Protein AF-A0AAW0K6Z8-F1 (afdb_monomer_lite)

Secondary structure (DSSP, 8-state):
----PPP------TTEEEEE-SS-EEEEEGGGSTTPPTTEEEE----HHHHHH-TT---TT-EEEETTT--EE-S--SPPS-SSS------

Sequence (91 aa):
NKNEYEWVNVDSLGDQALFVGGNSSVSLSASSFNGCKANCIYFTDDNFAF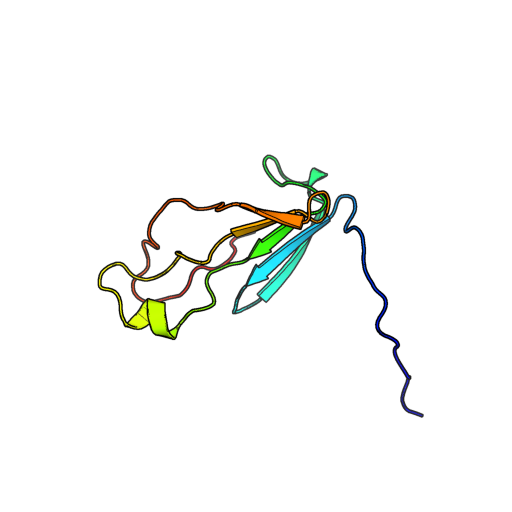FLSTLNGGGYDMGVFSMEDGNIKQHYRGESLSYFAPPVWYI

InterPro domains:
  IPR005174 KIB1-4, beta-propeller [PF03478] (4-66)
  IPR050942 Arabidopsis F-box involved in BR signaling [PTHR44259] (7-80)

Radius of gyration: 15.43 Å; chains: 1; bounding box: 32×36×48 Å

Foldseek 3Di:
DDPDDDDDDDLFQAQWEWEDEPPDIDIDRQVVDPPRDGRKYWYWDPPVVVQQVDPQGDRPPTWIQHSVPRDTDRPDPDGPNDSPDTDDDDD

Organism: Quercus suber (NCBI:txid58331)

pLDDT: mean 84.86, std 11.72, range [48.5, 98.12]

Structure (mmCIF, N/CA/C/O backbone):
data_AF-A0AAW0K6Z8-F1
#
_entry.id   AF-A0AAW0K6Z8-F1
#
loop_
_atom_site.group_PDB
_atom_site.id
_atom_site.type_symbol
_atom_site.label_atom_id
_atom_site.label_alt_id
_atom_site.label_comp_id
_atom_site.label_asym_id
_atom_site.la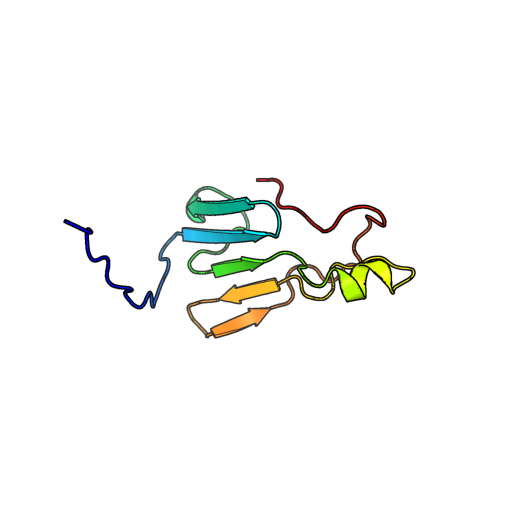bel_entity_id
_atom_site.label_seq_id
_atom_site.pdbx_PDB_ins_code
_atom_site.Cartn_x
_atom_site.Cartn_y
_atom_site.Cartn_z
_atom_site.occupancy
_atom_site.B_iso_or_equiv
_atom_site.auth_seq_id
_atom_site.auth_comp_id
_atom_site.auth_asym_id
_atom_site.auth_atom_id
_atom_site.pdbx_PDB_model_num
ATOM 1 N N . ASN A 1 1 ? 11.575 -22.347 27.718 1.00 48.50 1 ASN A N 1
ATOM 2 C CA . ASN A 1 1 ? 10.216 -21.801 27.528 1.00 48.50 1 ASN A CA 1
ATOM 3 C C . ASN A 1 1 ? 10.201 -20.956 26.271 1.00 48.50 1 ASN A C 1
ATOM 5 O O . ASN A 1 1 ? 10.733 -19.856 26.293 1.00 48.50 1 ASN A O 1
ATOM 9 N N . LYS A 1 2 ? 9.707 -21.507 25.156 1.00 64.56 2 LYS A N 1
ATOM 10 C CA . LYS A 1 2 ? 9.376 -20.708 23.970 1.00 64.56 2 LYS A CA 1
ATOM 11 C C . LYS A 1 2 ? 8.062 -20.006 24.292 1.00 64.56 2 LYS A C 1
ATOM 13 O O . LYS A 1 2 ? 7.118 -20.685 24.674 1.00 64.56 2 LYS A O 1
ATOM 18 N N . ASN A 1 3 ? 8.020 -18.684 24.188 1.00 68.69 3 ASN A N 1
ATOM 19 C CA . ASN A 1 3 ? 6.742 -17.986 24.129 1.00 68.69 3 ASN A CA 1
ATOM 20 C C . ASN A 1 3 ? 6.055 -18.458 22.842 1.00 68.69 3 ASN A C 1
ATOM 22 O O . ASN A 1 3 ? 6.586 -18.238 21.752 1.00 68.69 3 ASN A O 1
ATOM 26 N N . GLU A 1 4 ? 4.954 -19.189 22.977 1.00 79.38 4 GLU A N 1
ATOM 27 C CA . GLU A 1 4 ? 4.105 -19.565 21.852 1.00 79.38 4 GLU A CA 1
ATOM 28 C C . GLU A 1 4 ? 3.261 -18.341 21.507 1.00 79.38 4 GLU A C 1
ATOM 30 O O . GLU A 1 4 ? 2.423 -17.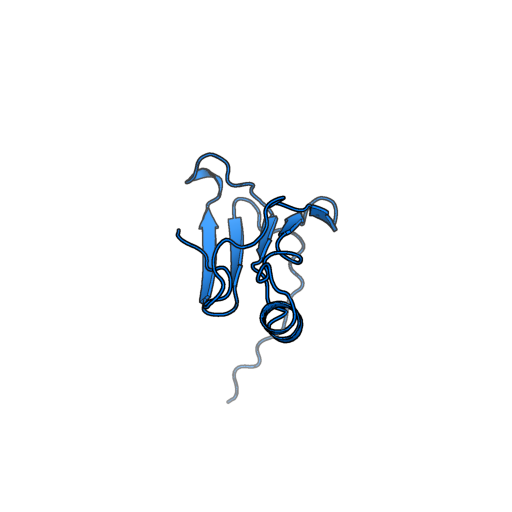902 22.291 1.00 79.38 4 GLU A O 1
ATOM 35 N N . TYR A 1 5 ? 3.572 -17.725 20.371 1.00 86.38 5 TYR A N 1
ATOM 36 C CA . TYR A 1 5 ? 2.754 -16.668 19.797 1.00 86.38 5 TYR A CA 1
ATOM 37 C C . TYR A 1 5 ? 1.794 -17.309 18.803 1.00 86.38 5 TYR A C 1
ATOM 39 O O . TYR A 1 5 ? 2.214 -18.105 17.961 1.00 86.38 5 TYR A O 1
ATOM 47 N N . GLU A 1 6 ? 0.521 -16.948 18.898 1.00 91.94 6 GLU A N 1
ATOM 48 C CA . GLU A 1 6 ? -0.504 -17.366 17.949 1.00 91.94 6 GLU A CA 1
ATOM 49 C C . GLU A 1 6 ? -0.744 -16.257 16.926 1.00 91.94 6 GLU A C 1
ATOM 51 O O . GLU A 1 6 ? -0.812 -15.073 17.264 1.00 91.94 6 GLU A O 1
ATOM 56 N N . TRP A 1 7 ? -0.869 -16.647 15.660 1.00 91.81 7 TRP A N 1
ATOM 57 C CA . TRP A 1 7 ? -1.302 -15.736 14.610 1.00 91.81 7 TRP A CA 1
ATOM 58 C C . TRP A 1 7 ? -2.804 -15.510 14.731 1.00 91.81 7 TRP A C 1
ATOM 60 O O . TRP A 1 7 ? -3.580 -16.464 14.760 1.00 91.81 7 TRP A O 1
ATOM 70 N N . VAL A 1 8 ? -3.206 -14.243 14.763 1.00 93.62 8 VAL A N 1
ATOM 71 C CA . VAL A 1 8 ? -4.612 -13.838 14.756 1.00 93.62 8 VAL A CA 1
ATOM 72 C C . VAL A 1 8 ? -4.957 -13.214 13.413 1.00 93.62 8 VAL A C 1
ATOM 74 O O . VAL A 1 8 ? -4.138 -12.511 12.818 1.00 93.62 8 VAL A O 1
ATOM 77 N N . ASN A 1 9 ? -6.170 -13.479 12.932 1.00 93.88 9 ASN A N 1
ATOM 78 C CA . ASN A 1 9 ? -6.675 -12.805 11.746 1.00 93.88 9 ASN A CA 1
ATOM 79 C C . ASN A 1 9 ? -6.961 -11.329 12.070 1.00 93.88 9 ASN A C 1
ATOM 81 O O . ASN A 1 9 ? -7.462 -11.012 13.150 1.00 93.88 9 ASN A O 1
ATOM 85 N N . VAL A 1 10 ? -6.635 -10.440 11.134 1.00 94.31 10 VAL A N 1
ATOM 86 C CA . VAL A 1 10 ? -6.850 -8.997 11.253 1.00 94.31 10 VAL A CA 1
ATOM 87 C C . VAL A 1 10 ? -7.798 -8.570 10.145 1.00 94.31 10 VAL A C 1
ATOM 89 O O . VAL A 1 10 ? -7.395 -8.438 8.994 1.00 94.31 10 VAL A O 1
ATOM 92 N N . ASP A 1 11 ? -9.057 -8.330 10.505 1.00 95.00 11 ASP A N 1
ATOM 93 C CA . ASP A 1 11 ? -10.101 -7.966 9.539 1.00 95.00 11 ASP A CA 1
ATOM 94 C C . ASP A 1 11 ? -10.129 -6.454 9.227 1.00 95.00 11 ASP A C 1
ATOM 96 O O . ASP A 1 11 ? -10.720 -6.027 8.240 1.00 95.00 11 ASP A O 1
ATOM 100 N N . SER A 1 12 ? -9.492 -5.618 10.059 1.00 97.44 12 SER A N 1
ATOM 101 C CA . SER A 1 12 ? -9.400 -4.169 9.849 1.00 97.44 12 SER A CA 1
ATOM 102 C C . SER A 1 12 ? -8.173 -3.563 10.533 1.00 97.44 12 SER A C 1
ATOM 104 O O . SER A 1 12 ? -7.788 -3.969 11.628 1.00 97.44 12 SER A O 1
ATOM 106 N N . LEU A 1 13 ? -7.592 -2.545 9.896 1.00 97.38 13 LEU A N 1
ATOM 107 C CA . LEU A 1 13 ? -6.513 -1.715 10.437 1.00 97.38 13 LEU A CA 1
ATOM 108 C C . LEU A 1 13 ? -7.045 -0.437 11.123 1.00 97.38 13 LEU A C 1
ATOM 110 O O . LEU A 1 13 ? -6.271 0.341 11.682 1.00 97.38 13 LEU A O 1
ATOM 114 N N . GLY A 1 14 ? -8.361 -0.194 11.100 1.00 97.88 14 GLY A N 1
ATOM 115 C CA . GLY A 1 14 ? -8.968 1.028 11.634 1.00 97.88 14 GLY A CA 1
ATOM 116 C C . GLY A 1 14 ? -8.409 2.285 10.958 1.00 97.88 14 GLY A C 1
ATOM 117 O O . 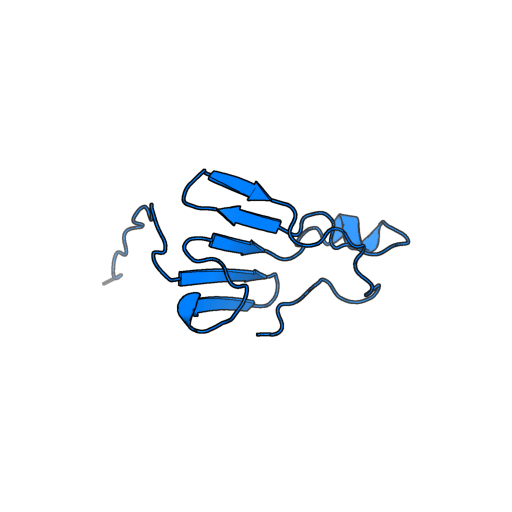GLY A 1 14 ? -8.330 2.340 9.735 1.00 97.88 14 GLY A O 1
ATOM 118 N N . ASP A 1 15 ? -7.986 3.279 11.747 1.00 98.12 15 ASP A N 1
ATOM 119 C CA . ASP A 1 15 ? -7.339 4.507 11.244 1.00 98.12 15 ASP A CA 1
ATOM 120 C C . ASP A 1 15 ? -5.920 4.270 10.693 1.00 98.12 15 ASP A C 1
ATOM 122 O O . ASP A 1 15 ? -5.283 5.196 10.206 1.00 98.12 15 ASP A O 1
ATOM 126 N N . GLN A 1 16 ? -5.372 3.056 10.771 1.00 98.00 16 GLN A N 1
ATOM 127 C CA . GLN A 1 16 ? -4.016 2.810 10.290 1.00 98.00 16 GLN A CA 1
ATOM 128 C C . GLN A 1 16 ? -3.965 2.641 8.767 1.00 98.00 16 GLN A C 1
ATOM 130 O O . GLN A 1 16 ? -4.841 2.029 8.152 1.00 98.00 16 GLN A O 1
ATOM 135 N N . ALA A 1 17 ? -2.882 3.144 8.184 1.00 96.94 17 ALA A N 1
ATOM 136 C CA . ALA A 1 17 ? -2.410 2.814 6.851 1.00 96.94 17 ALA A CA 1
ATOM 137 C C . ALA A 1 17 ? -1.061 2.102 6.974 1.00 96.94 17 ALA A C 1
ATOM 139 O O . ALA A 1 17 ? -0.121 2.631 7.577 1.00 96.94 17 ALA A O 1
ATOM 140 N N . LEU A 1 18 ? -0.976 0.898 6.414 1.00 96.94 18 LEU A N 1
ATOM 141 C CA . LEU A 1 18 ? 0.241 0.097 6.420 1.00 96.94 18 LEU A CA 1
ATOM 142 C C . LEU A 1 18 ? 0.978 0.288 5.097 1.00 96.94 18 LEU A C 1
ATOM 144 O O . LEU A 1 18 ? 0.432 0.003 4.039 1.00 96.94 18 LEU A O 1
ATOM 148 N N . PHE A 1 19 ? 2.226 0.730 5.154 1.00 94.75 19 PHE A N 1
ATOM 149 C CA . PHE A 1 19 ? 3.106 0.860 4.001 1.00 94.75 19 PHE A CA 1
ATOM 150 C C . PHE A 1 19 ? 4.094 -0.299 4.017 1.00 94.75 19 PHE A C 1
ATOM 152 O O . PHE A 1 19 ? 4.867 -0.442 4.963 1.00 94.75 19 PHE A O 1
ATOM 159 N N . VAL A 1 20 ? 4.056 -1.129 2.980 1.00 94.06 20 VAL A N 1
ATOM 160 C CA . VAL A 1 20 ? 4.913 -2.300 2.793 1.00 94.06 20 VAL A CA 1
ATOM 161 C C . VAL A 1 20 ? 5.827 -2.032 1.611 1.00 94.06 20 VAL A C 1
ATOM 163 O O . VAL A 1 20 ? 5.371 -1.666 0.531 1.00 94.06 20 VAL A O 1
ATOM 166 N N . GLY A 1 21 ? 7.130 -2.167 1.798 1.00 90.00 21 GLY A N 1
ATOM 167 C CA . GLY A 1 21 ? 8.080 -2.098 0.698 1.00 90.00 21 GLY A CA 1
ATOM 168 C C . GLY A 1 21 ? 9.243 -3.049 0.906 1.00 90.00 21 GLY A C 1
ATOM 169 O O . GLY A 1 21 ? 9.414 -3.605 1.990 1.00 90.00 21 GLY A O 1
ATOM 170 N N . GLY A 1 22 ? 10.059 -3.222 -0.135 1.00 83.50 22 GLY A N 1
ATOM 171 C CA . GLY A 1 22 ? 11.152 -4.202 -0.123 1.00 83.50 22 GLY A CA 1
ATOM 172 C C . GLY A 1 22 ? 12.216 -3.954 0.955 1.00 83.50 22 GLY A C 1
ATOM 173 O O . GLY A 1 22 ? 12.805 -4.903 1.464 1.00 83.50 22 GLY A O 1
ATOM 174 N N . ASN A 1 23 ? 12.441 -2.690 1.339 1.00 82.88 23 ASN A N 1
ATOM 175 C CA . ASN A 1 23 ? 13.449 -2.322 2.343 1.00 82.88 23 ASN A CA 1
ATOM 176 C C . ASN A 1 23 ? 12.878 -2.183 3.757 1.00 82.88 23 ASN A C 1
ATOM 178 O O . ASN A 1 23 ? 13.538 -2.530 4.736 1.00 82.88 23 ASN A O 1
ATOM 182 N N . SER A 1 24 ? 11.686 -1.609 3.882 1.00 87.44 24 SER A N 1
ATOM 183 C CA . SER A 1 24 ? 11.080 -1.298 5.171 1.00 87.44 24 SER A CA 1
ATOM 184 C C . SER A 1 24 ? 9.564 -1.303 5.072 1.00 87.44 24 SER A C 1
ATOM 186 O O . SER A 1 24 ? 8.979 -1.132 4.002 1.00 87.44 24 SER A O 1
ATOM 188 N N . SER A 1 25 ? 8.930 -1.515 6.221 1.00 93.12 25 SER A N 1
ATOM 189 C CA . SER A 1 25 ? 7.487 -1.384 6.386 1.00 93.12 25 SER A CA 1
ATOM 190 C C . SER A 1 25 ? 7.186 -0.492 7.583 1.00 93.12 25 SER A C 1
ATOM 192 O O . SER A 1 25 ? 7.922 -0.514 8.572 1.00 93.12 25 SER A O 1
ATOM 194 N N . VAL A 1 26 ? 6.114 0.291 7.503 1.00 95.00 26 VAL A N 1
ATOM 195 C CA . VAL A 1 26 ? 5.685 1.186 8.583 1.00 95.00 26 VAL A CA 1
ATOM 196 C C . VAL A 1 26 ? 4.166 1.302 8.623 1.00 95.00 26 VAL A C 1
ATOM 198 O O . VAL A 1 26 ? 3.506 1.306 7.588 1.00 95.00 26 VAL A O 1
ATOM 201 N N . SER A 1 27 ? 3.614 1.400 9.830 1.00 96.25 27 SER A N 1
ATOM 202 C CA . SER A 1 27 ? 2.197 1.679 10.064 1.00 96.25 27 SER A CA 1
ATOM 203 C C . SER A 1 27 ? 2.050 3.098 10.587 1.00 96.25 27 SER A C 1
ATOM 205 O O . SER A 1 27 ? 2.750 3.487 11.524 1.00 96.25 27 SER A O 1
ATOM 207 N N . LEU A 1 28 ? 1.147 3.862 9.984 1.00 95.62 28 LEU A N 1
ATOM 208 C CA . LEU A 1 28 ? 0.882 5.250 10.345 1.00 95.62 28 LEU A CA 1
ATOM 209 C C . LEU A 1 28 ? -0.605 5.458 10.590 1.00 95.62 28 LEU A C 1
ATOM 211 O O . LEU A 1 28 ? -1.442 4.835 9.943 1.00 95.62 28 LEU A O 1
ATOM 215 N N . SER A 1 29 ? -0.934 6.412 11.454 1.00 97.38 29 SER A N 1
ATOM 216 C CA . SER A 1 29 ? -2.291 6.953 11.524 1.00 97.38 29 SER A CA 1
ATOM 217 C C . SER A 1 29 ? -2.593 7.725 10.237 1.00 97.38 29 SER A C 1
ATOM 219 O O . SER A 1 29 ? -1.942 8.726 9.937 1.00 97.38 29 SER A O 1
ATOM 221 N N . ALA A 1 30 ? -3.576 7.260 9.467 1.00 96.44 30 ALA A N 1
ATOM 222 C CA . ALA A 1 30 ? -3.996 7.888 8.223 1.00 96.44 30 ALA A C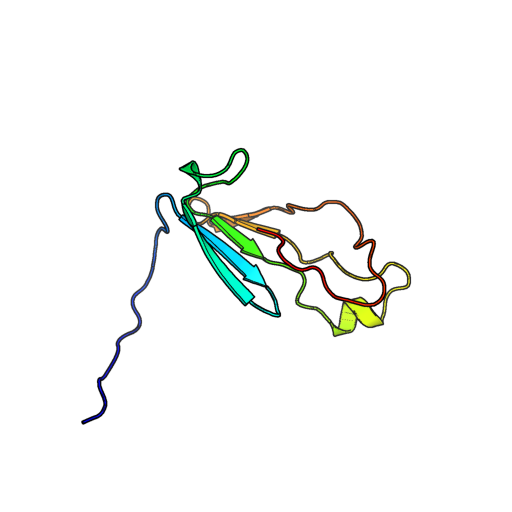A 1
ATOM 223 C C . ALA A 1 30 ? -4.559 9.290 8.471 1.00 96.44 30 ALA A C 1
ATOM 225 O O . ALA A 1 30 ? -4.267 10.206 7.706 1.00 96.44 30 ALA A O 1
ATOM 226 N N . SER A 1 31 ? -5.274 9.492 9.583 1.00 96.75 31 SER A N 1
ATOM 227 C CA . SER A 1 31 ? -5.766 10.814 9.988 1.00 96.75 31 SER A CA 1
ATOM 228 C C . SER A 1 31 ? -4.663 11.849 10.253 1.00 96.75 31 SER A C 1
ATOM 230 O O . SER A 1 31 ? -4.942 13.047 10.248 1.00 96.75 31 SER A O 1
ATOM 232 N N . SER A 1 32 ? -3.407 11.420 10.420 1.00 95.56 32 SER A N 1
ATOM 233 C CA . SER A 1 32 ? -2.259 12.321 10.583 1.00 95.56 32 SER A CA 1
ATOM 234 C C . SER A 1 32 ? -1.738 12.902 9.258 1.00 95.56 32 SER A C 1
ATOM 236 O O . SER A 1 32 ? -0.954 13.851 9.288 1.00 95.56 32 SER A O 1
ATOM 238 N N . PHE A 1 33 ? -2.158 12.373 8.098 1.00 89.06 33 PHE A N 1
ATOM 239 C CA . PHE A 1 33 ? -1.626 12.758 6.784 1.00 89.06 33 PHE A CA 1
ATOM 240 C C . PHE A 1 33 ? -2.732 13.000 5.748 1.00 89.06 33 PHE A C 1
ATOM 242 O O . PHE A 1 33 ? -3.554 12.131 5.458 1.00 89.06 33 PHE A O 1
ATOM 249 N N . ASN A 1 34 ? -2.706 14.163 5.093 1.00 87.56 34 ASN A N 1
ATOM 250 C CA . ASN A 1 34 ? -3.640 14.456 4.005 1.00 87.56 34 ASN A CA 1
ATOM 251 C C . ASN A 1 34 ? -3.424 13.510 2.813 1.00 87.56 34 ASN A C 1
ATOM 253 O O . ASN A 1 34 ? -2.314 13.378 2.305 1.00 87.56 34 ASN A O 1
ATOM 257 N N . GLY A 1 35 ? -4.509 12.902 2.325 1.00 86.06 35 GLY A N 1
ATOM 258 C CA . GLY A 1 35 ? -4.486 11.997 1.169 1.00 86.06 35 GLY A CA 1
ATOM 259 C C . GLY A 1 35 ? -4.173 10.534 1.504 1.00 86.06 35 GLY A C 1
ATOM 260 O O . GLY A 1 35 ? -4.276 9.681 0.620 1.00 86.06 35 GLY A O 1
ATOM 261 N N . CYS A 1 36 ? -3.858 10.228 2.765 1.00 90.75 36 CYS A N 1
ATOM 262 C CA . CYS A 1 36 ? -3.720 8.861 3.246 1.00 90.75 36 CYS A CA 1
ATOM 263 C C . CYS A 1 36 ? -5.100 8.262 3.547 1.00 90.75 36 CYS A C 1
ATOM 265 O O . CYS A 1 36 ? -5.948 8.904 4.169 1.00 90.75 36 CYS A O 1
ATOM 267 N N . LYS A 1 37 ? -5.350 7.037 3.083 1.00 94.56 37 LYS A N 1
ATOM 268 C CA . LYS A 1 37 ? -6.593 6.314 3.354 1.00 94.56 37 LYS A CA 1
ATOM 269 C C . LYS A 1 37 ? -6.371 5.357 4.512 1.00 94.56 37 LYS A C 1
ATOM 271 O O . LYS A 1 37 ? -5.462 4.533 4.474 1.00 94.56 37 LYS A O 1
ATOM 276 N N . ALA A 1 38 ? -7.240 5.463 5.507 1.00 97.25 38 ALA A N 1
ATOM 277 C CA . ALA A 1 38 ? -7.345 4.504 6.591 1.00 97.25 38 ALA A CA 1
ATOM 278 C C . ALA A 1 38 ? -7.713 3.110 6.059 1.00 97.25 38 ALA A C 1
ATOM 280 O O . ALA A 1 38 ? -8.250 2.972 4.955 1.00 97.25 38 ALA A O 1
ATOM 281 N N . ASN A 1 39 ? -7.456 2.083 6.865 1.00 97.88 39 ASN A N 1
ATOM 282 C CA . ASN A 1 39 ? -7.834 0.702 6.582 1.00 97.88 39 ASN A CA 1
ATOM 283 C C . ASN A 1 39 ? -7.265 0.159 5.254 1.00 97.88 39 ASN A C 1
ATOM 285 O O . ASN A 1 39 ? -7.902 -0.645 4.571 1.00 97.88 39 ASN A O 1
ATOM 289 N N . CYS A 1 40 ? -6.079 0.631 4.865 1.00 97.00 40 CYS A N 1
ATOM 290 C CA . CYS A 1 40 ? -5.448 0.312 3.587 1.00 97.00 40 CYS A CA 1
ATOM 291 C C . CYS A 1 40 ? -4.002 -0.165 3.767 1.00 97.00 40 CYS A C 1
ATOM 293 O O . CYS A 1 40 ? -3.287 0.285 4.665 1.00 97.00 40 CYS A O 1
ATOM 295 N N . ILE A 1 41 ? -3.567 -1.037 2.859 1.00 96.56 41 ILE A N 1
ATOM 296 C CA . ILE A 1 41 ? -2.184 -1.483 2.710 1.00 96.56 41 ILE A CA 1
ATOM 297 C C . ILE A 1 41 ? -1.643 -0.923 1.397 1.00 96.56 41 ILE A C 1
ATOM 299 O O . ILE A 1 41 ? -2.147 -1.234 0.320 1.00 96.56 41 ILE A O 1
ATOM 303 N N . TYR A 1 42 ? -0.617 -0.094 1.490 1.00 94.31 42 TYR A N 1
ATOM 304 C CA . TYR A 1 42 ? 0.124 0.485 0.382 1.00 94.31 42 TYR A CA 1
ATOM 305 C C . TYR A 1 42 ? 1.353 -0.382 0.131 1.00 94.31 42 TYR A C 1
ATOM 307 O O . TYR A 1 42 ? 2.104 -0.639 1.068 1.00 94.31 42 TYR A O 1
ATOM 315 N N . PHE A 1 43 ? 1.589 -0.817 -1.105 1.00 92.00 43 PHE A N 1
ATOM 316 C CA . PHE A 1 43 ? 2.750 -1.647 -1.439 1.00 92.00 43 PHE A CA 1
ATOM 317 C C . PHE A 1 43 ? 3.544 -1.117 -2.637 1.00 92.00 43 PHE A C 1
ATOM 319 O O . PHE A 1 43 ? 2.974 -0.583 -3.594 1.00 92.00 43 PHE A O 1
ATOM 326 N N . THR A 1 44 ? 4.874 -1.205 -2.536 1.00 89.31 44 THR A N 1
ATOM 327 C CA . THR A 1 44 ? 5.800 -0.895 -3.636 1.00 89.31 44 THR A CA 1
ATOM 328 C C . THR A 1 44 ? 5.985 -2.094 -4.557 1.00 89.31 44 THR A C 1
ATOM 330 O O . THR A 1 44 ? 5.596 -3.203 -4.205 1.00 89.31 44 THR A O 1
ATOM 333 N N . ASP A 1 45 ? 6.644 -1.861 -5.693 1.00 85.06 45 ASP A N 1
ATOM 334 C CA . ASP A 1 45 ? 7.051 -2.925 -6.608 1.00 85.06 45 ASP A CA 1
ATOM 335 C C . ASP A 1 45 ? 8.048 -3.865 -5.933 1.00 85.06 45 ASP A C 1
ATOM 337 O O . ASP A 1 45 ? 9.032 -3.403 -5.338 1.00 85.06 45 ASP A O 1
ATOM 341 N N . ASP A 1 46 ? 7.759 -5.164 -5.988 1.00 80.94 46 ASP A N 1
ATOM 342 C CA . ASP A 1 46 ? 8.625 -6.233 -5.494 1.00 80.94 46 ASP A CA 1
ATOM 343 C C . ASP A 1 46 ? 9.124 -7.163 -6.615 1.00 80.94 46 ASP A C 1
ATOM 345 O O . ASP A 1 46 ? 10.001 -8.009 -6.393 1.00 80.94 46 ASP A O 1
ATOM 349 N N . ASN A 1 47 ? 8.661 -6.958 -7.850 1.00 79.69 47 ASN A N 1
ATOM 350 C CA . ASN A 1 47 ? 9.039 -7.727 -9.021 1.00 79.69 47 ASN A CA 1
ATOM 351 C C . ASN A 1 47 ? 10.368 -7.257 -9.632 1.00 79.69 47 ASN A C 1
ATOM 353 O O . ASN A 1 47 ? 10.468 -6.765 -10.762 1.00 79.69 47 ASN A O 1
ATOM 357 N N . PHE A 1 48 ? 11.445 -7.523 -8.895 1.00 75.88 48 PHE A N 1
ATOM 358 C CA . PHE A 1 48 ? 12.806 -7.169 -9.294 1.00 75.88 48 PHE A CA 1
ATOM 359 C C . PHE A 1 48 ? 13.243 -7.802 -10.628 1.00 75.88 48 PHE A C 1
ATOM 361 O O . PHE A 1 48 ? 14.005 -7.209 -11.393 1.00 75.88 48 PHE A O 1
ATOM 368 N N . ALA A 1 49 ? 12.753 -9.008 -10.934 1.00 76.25 49 ALA A N 1
ATOM 369 C CA . ALA A 1 49 ? 13.053 -9.677 -12.197 1.00 76.25 49 ALA A CA 1
ATOM 370 C C . ALA A 1 49 ? 12.461 -8.910 -13.388 1.00 76.25 49 ALA A C 1
ATOM 372 O O . ALA A 1 49 ? 13.147 -8.714 -14.393 1.00 76.25 49 ALA A O 1
ATOM 373 N N . PHE A 1 50 ? 11.215 -8.443 -13.261 1.00 74.25 50 PHE A N 1
ATOM 374 C CA . PHE A 1 50 ? 10.584 -7.624 -14.287 1.00 74.25 50 PHE A CA 1
ATOM 375 C C . PHE A 1 50 ? 11.264 -6.259 -14.394 1.00 74.25 50 PHE A C 1
ATOM 377 O O . PHE A 1 50 ? 11.620 -5.863 -15.504 1.00 74.25 50 PHE A O 1
ATOM 384 N N . PHE A 1 51 ? 11.558 -5.615 -13.259 1.00 73.38 51 PHE A N 1
ATOM 385 C CA . PHE A 1 51 ? 12.292 -4.347 -13.189 1.00 73.38 51 PHE A CA 1
ATOM 386 C C . PHE A 1 51 ? 13.582 -4.359 -14.027 1.00 73.38 51 PHE A C 1
ATOM 388 O O . PHE A 1 51 ? 13.806 -3.450 -14.821 1.00 73.38 51 PHE A O 1
ATOM 395 N N . LEU A 1 52 ? 14.411 -5.404 -13.905 1.00 75.44 52 LEU A N 1
ATOM 396 C CA . LEU A 1 52 ? 15.670 -5.522 -14.659 1.00 75.44 52 LEU A CA 1
ATOM 397 C C . LEU A 1 52 ? 15.482 -5.856 -16.147 1.00 75.44 52 LEU A C 1
ATOM 399 O O . LEU A 1 52 ? 16.422 -5.725 -16.931 1.00 75.44 52 LEU A O 1
ATOM 403 N N . SER A 1 53 ? 14.300 -6.336 -16.530 1.00 76.06 53 SER A N 1
ATOM 404 C CA . SER A 1 53 ? 14.014 -6.822 -17.882 1.00 76.06 53 SER A CA 1
ATOM 405 C C . SER A 1 53 ? 13.366 -5.782 -18.797 1.00 76.06 53 SER A C 1
ATOM 407 O O . SER A 1 53 ? 13.351 -5.989 -20.012 1.00 76.06 53 SER A O 1
ATOM 409 N N . THR A 1 54 ? 12.846 -4.670 -18.256 1.00 70.81 54 THR A N 1
ATOM 410 C CA . THR A 1 54 ? 12.230 -3.614 -19.072 1.00 70.81 54 THR A CA 1
ATOM 411 C C . THR A 1 54 ? 13.133 -2.396 -19.248 1.00 70.81 54 THR A C 1
ATOM 413 O O . THR A 1 54 ? 13.861 -1.981 -18.348 1.00 70.81 54 THR A O 1
ATOM 416 N N . LEU A 1 55 ? 13.038 -1.782 -20.429 1.00 67.44 55 LEU A N 1
ATOM 417 C CA . LEU A 1 55 ? 13.715 -0.526 -20.757 1.00 67.44 55 LEU A CA 1
ATOM 418 C C . LEU A 1 55 ? 13.190 0.674 -19.964 1.00 67.44 55 LEU A C 1
ATOM 420 O O . LEU A 1 55 ? 13.896 1.671 -19.927 1.00 67.44 55 LEU A O 1
ATOM 424 N N . ASN A 1 56 ? 11.999 0.572 -19.356 1.00 68.25 56 ASN A N 1
ATOM 425 C CA . ASN A 1 56 ? 11.288 1.656 -18.667 1.00 68.25 56 ASN A CA 1
ATOM 426 C C . ASN A 1 56 ? 11.298 1.477 -17.129 1.00 68.25 56 ASN A C 1
ATOM 428 O O . ASN A 1 56 ? 10.557 2.155 -16.424 1.00 68.25 56 ASN A O 1
ATOM 432 N N . GLY A 1 57 ? 12.111 0.553 -16.596 1.00 70.62 57 GLY A N 1
ATOM 433 C CA . GLY A 1 57 ? 12.188 0.250 -15.161 1.00 70.62 57 GLY A CA 1
ATOM 434 C C . GLY A 1 57 ? 11.041 -0.634 -14.648 1.00 70.62 57 GLY A C 1
ATOM 435 O O . GLY A 1 57 ? 10.568 -1.530 -15.344 1.00 70.62 57 GLY A O 1
ATOM 436 N N . GLY A 1 58 ? 10.615 -0.419 -13.402 1.00 74.62 58 GLY A N 1
ATOM 437 C CA . GLY A 1 58 ? 9.474 -1.113 -12.782 1.00 74.62 58 GLY A CA 1
ATOM 438 C C . GLY A 1 58 ? 8.338 -0.158 -12.409 1.00 74.62 58 GLY A C 1
ATOM 439 O O . GLY A 1 58 ? 8.075 0.822 -13.102 1.00 74.62 58 GLY A O 1
ATOM 440 N N . GLY A 1 59 ? 7.687 -0.420 -11.284 1.00 75.50 59 GLY A N 1
ATOM 441 C CA . GLY A 1 59 ? 6.550 0.315 -10.736 1.00 75.50 59 GLY A CA 1
ATOM 442 C C . GLY A 1 59 ? 5.176 -0.241 -11.128 1.00 75.50 59 GLY A C 1
ATOM 443 O O . GLY A 1 59 ? 4.169 0.403 -10.841 1.00 75.50 59 GLY A O 1
ATOM 444 N N . TYR A 1 60 ? 5.106 -1.394 -11.801 1.00 77.56 60 TYR A N 1
ATOM 445 C CA . TYR A 1 60 ? 3.871 -1.868 -12.454 1.00 77.56 60 TYR A CA 1
ATOM 446 C C . TYR A 1 60 ? 2.907 -2.610 -11.526 1.00 77.56 60 TYR A C 1
ATOM 448 O O . TYR A 1 60 ? 1.704 -2.659 -11.771 1.00 77.56 60 TYR A O 1
ATOM 456 N N . ASP A 1 61 ? 3.442 -3.189 -10.470 1.00 82.56 61 ASP A N 1
ATOM 457 C CA . ASP A 1 61 ? 2.776 -3.944 -9.412 1.00 82.56 61 ASP A CA 1
ATOM 458 C C . ASP A 1 61 ? 2.631 -3.108 -8.128 1.00 82.56 61 ASP A C 1
ATOM 460 O O . ASP A 1 61 ? 2.278 -3.641 -7.087 1.00 82.56 61 ASP A O 1
ATOM 464 N N . MET A 1 62 ? 2.845 -1.789 -8.177 1.00 88.12 62 MET A N 1
ATOM 465 C CA . MET A 1 62 ? 2.539 -0.908 -7.049 1.00 88.12 62 MET A CA 1
ATOM 466 C C . MET A 1 62 ? 1.031 -0.743 -6.874 1.00 88.12 62 MET A C 1
ATOM 468 O O . MET A 1 62 ? 0.282 -0.519 -7.834 1.00 88.12 62 MET A O 1
ATOM 472 N N . GLY A 1 63 ? 0.565 -0.721 -5.629 1.00 91.31 63 GLY A N 1
ATOM 473 C CA . GLY A 1 63 ? -0.865 -0.628 -5.391 1.00 91.31 63 GLY A CA 1
ATOM 474 C C . GLY A 1 63 ? -1.268 -0.270 -3.977 1.00 91.31 63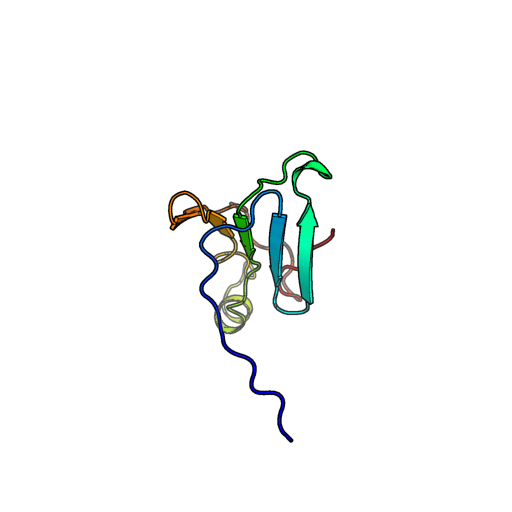 GLY A C 1
ATOM 475 O O . GLY A 1 63 ? -0.456 -0.084 -3.072 1.00 91.31 63 GLY A O 1
ATOM 476 N N . VAL A 1 64 ? -2.582 -0.143 -3.828 1.00 94.56 64 VAL A N 1
ATOM 477 C CA . VAL A 1 64 ? -3.257 0.018 -2.547 1.00 94.56 64 VAL A CA 1
ATOM 478 C C . VAL A 1 64 ? -4.335 -1.041 -2.447 1.00 94.56 64 VAL A C 1
ATOM 480 O O . VAL A 1 64 ? -5.278 -1.046 -3.240 1.00 94.56 64 VAL A O 1
ATOM 483 N N . PHE A 1 65 ? -4.185 -1.926 -1.473 1.00 95.88 65 PHE A N 1
ATOM 484 C CA . PHE A 1 65 ? -5.200 -2.877 -1.059 1.00 95.88 65 PHE A CA 1
ATOM 485 C C . PHE A 1 65 ? -6.074 -2.242 0.019 1.00 95.88 65 PHE A C 1
ATOM 487 O O . PHE A 1 65 ? -5.565 -1.703 1.001 1.00 95.88 65 PHE A O 1
ATOM 494 N N . SER A 1 66 ? -7.388 -2.295 -0.159 1.00 96.94 66 SER A N 1
ATOM 495 C CA . SER A 1 66 ? -8.353 -1.818 0.830 1.00 96.94 66 SER A CA 1
ATOM 496 C C . SER A 1 66 ? -8.904 -3.004 1.616 1.00 96.94 66 SER A C 1
ATOM 498 O O . SER A 1 66 ? -9.462 -3.934 1.038 1.00 96.94 66 SER A O 1
ATOM 500 N N . MET A 1 67 ? -8.765 -2.961 2.943 1.00 97.19 67 MET A N 1
ATOM 501 C CA . MET A 1 67 ? -9.292 -4.003 3.833 1.00 97.19 67 MET A CA 1
ATOM 502 C C . MET A 1 67 ? -10.829 -3.971 3.903 1.00 97.19 67 MET A C 1
ATOM 504 O O . MET A 1 67 ? -11.440 -4.931 4.351 1.00 97.19 67 MET A O 1
ATOM 508 N N . GLU A 1 68 ? -11.464 -2.869 3.487 1.00 96.06 68 GLU A N 1
ATOM 509 C CA . GLU A 1 68 ? -12.923 -2.704 3.526 1.00 96.06 68 GLU A CA 1
ATOM 510 C C . GLU A 1 68 ? -13.631 -3.511 2.431 1.00 96.06 68 GLU A C 1
ATOM 512 O O . GLU A 1 68 ? -14.647 -4.152 2.685 1.00 96.06 68 GLU A O 1
ATOM 517 N N . ASP A 1 69 ? -13.095 -3.479 1.209 1.00 96.19 69 ASP A N 1
ATOM 518 C CA . ASP A 1 69 ? -13.708 -4.088 0.022 1.00 96.19 69 ASP A CA 1
ATOM 519 C C . ASP A 1 69 ? -12.852 -5.198 -0.609 1.00 96.19 69 ASP A C 1
ATOM 521 O O . ASP A 1 69 ? -13.277 -5.819 -1.583 1.00 96.19 69 ASP A O 1
ATOM 525 N N . GLY A 1 70 ? -11.653 -5.454 -0.075 1.00 95.69 70 GLY A N 1
ATOM 526 C CA . GLY A 1 70 ? -10.728 -6.472 -0.568 1.00 95.69 70 GLY A CA 1
ATOM 527 C C . GLY A 1 70 ? -10.152 -6.176 -1.955 1.00 95.69 70 GLY A C 1
ATOM 528 O O . GLY A 1 70 ? -9.589 -7.069 -2.588 1.00 95.69 70 GLY A O 1
ATOM 529 N N . ASN A 1 71 ? -10.300 -4.948 -2.461 1.00 96.25 71 ASN A N 1
ATOM 530 C CA . ASN A 1 71 ? -9.858 -4.598 -3.805 1.00 96.25 71 ASN A CA 1
ATOM 531 C C . ASN A 1 71 ? -8.464 -3.975 -3.803 1.00 96.25 71 ASN A C 1
ATOM 533 O O . ASN A 1 71 ? -8.123 -3.144 -2.957 1.00 96.25 71 ASN A O 1
ATOM 537 N N . ILE A 1 72 ? -7.695 -4.305 -4.840 1.00 94.06 72 ILE A N 1
ATOM 538 C CA . ILE A 1 72 ? -6.441 -3.632 -5.171 1.00 94.06 72 ILE A CA 1
ATOM 539 C C . ILE A 1 72 ? -6.732 -2.537 -6.192 1.00 94.06 72 ILE A C 1
ATOM 541 O O . ILE A 1 72 ? -7.339 -2.778 -7.237 1.00 94.06 72 ILE A O 1
ATOM 545 N N . LYS A 1 73 ? -6.274 -1.320 -5.905 1.00 90.88 73 LYS A N 1
ATOM 546 C CA . LYS A 1 73 ? -6.299 -0.199 -6.845 1.00 90.88 73 LYS A CA 1
ATOM 547 C C . LYS A 1 73 ? -4.876 0.210 -7.169 1.00 90.88 73 LYS A C 1
ATOM 549 O O . LYS A 1 73 ? -4.050 0.383 -6.274 1.00 90.88 73 LYS A O 1
ATOM 554 N N . GLN A 1 74 ? -4.619 0.424 -8.453 1.00 83.81 74 GLN A N 1
ATOM 555 C CA . GLN A 1 74 ? -3.367 1.011 -8.896 1.00 83.81 74 GLN A CA 1
ATOM 556 C C . GLN A 1 74 ? -3.280 2.439 -8.348 1.00 83.81 74 GLN A C 1
ATOM 558 O O . GLN A 1 74 ? -4.102 3.299 -8.678 1.00 83.81 74 GLN A O 1
ATOM 563 N N . HIS A 1 75 ? -2.314 2.671 -7.464 1.00 73.25 75 HIS A N 1
ATOM 564 C CA . HIS A 1 75 ? -2.116 3.972 -6.828 1.00 73.25 75 HIS A CA 1
ATOM 565 C C . HIS A 1 75 ? -1.189 4.866 -7.649 1.00 73.25 75 HIS A C 1
ATOM 567 O O . HIS A 1 75 ? -1.381 6.079 -7.703 1.00 73.25 75 HIS A O 1
ATOM 573 N N . TYR A 1 76 ? -0.249 4.250 -8.363 1.00 70.94 76 TYR A N 1
ATOM 574 C CA . TYR A 1 76 ? 0.666 4.925 -9.263 1.00 70.94 76 TYR A CA 1
ATOM 575 C C . TYR A 1 76 ? 0.419 4.444 -10.694 1.00 70.94 76 TYR A C 1
ATOM 577 O O . TYR A 1 76 ? 0.635 3.283 -11.022 1.00 70.94 76 TYR A O 1
ATOM 585 N N . ARG A 1 77 ? -0.105 5.335 -11.545 1.00 64.25 77 ARG A N 1
ATOM 586 C CA . ARG A 1 77 ? -0.333 5.059 -12.978 1.00 64.25 77 ARG A CA 1
ATOM 587 C C . ARG A 1 77 ? 0.907 5.300 -13.845 1.00 64.25 77 ARG A C 1
ATOM 589 O O . ARG A 1 77 ? 0.824 5.138 -15.057 1.00 64.25 77 ARG A O 1
ATOM 596 N N . GLY A 1 78 ? 1.995 5.777 -13.245 1.00 62.19 78 GLY A N 1
ATOM 597 C CA . GLY A 1 78 ? 3.222 6.118 -13.952 1.00 62.19 78 GLY A CA 1
ATOM 598 C C . GLY A 1 78 ? 4.189 4.943 -14.047 1.00 62.19 78 GLY A C 1
ATOM 599 O O . GLY A 1 78 ? 4.068 3.959 -13.325 1.00 62.19 78 GLY A O 1
ATOM 600 N N . GLU A 1 79 ? 5.171 5.093 -14.924 1.00 63.59 79 GLU A N 1
ATOM 601 C CA . GLU A 1 79 ? 6.365 4.250 -14.971 1.00 63.59 79 GLU A CA 1
ATOM 602 C C . GLU A 1 79 ? 7.332 4.695 -13.861 1.00 63.59 79 GLU A C 1
ATOM 604 O O . GLU A 1 79 ? 7.424 5.892 -13.558 1.00 63.59 79 GLU A O 1
ATOM 609 N N . SER A 1 80 ? 8.054 3.763 -13.232 1.00 66.00 80 SER A N 1
ATOM 610 C CA . SER A 1 80 ? 9.141 4.128 -12.319 1.00 66.00 80 SER A CA 1
ATOM 611 C C . SER A 1 80 ? 10.175 4.964 -13.071 1.00 66.00 80 SER A C 1
ATOM 613 O O . SER A 1 80 ? 10.832 4.482 -13.986 1.00 66.00 80 SER A O 1
ATOM 615 N N . LEU A 1 81 ? 10.391 6.209 -12.639 1.00 64.81 81 LEU A N 1
ATOM 616 C CA . LEU A 1 81 ? 11.423 7.076 -13.225 1.00 64.81 81 LEU A CA 1
ATOM 617 C C . LEU A 1 81 ? 12.855 6.641 -12.855 1.00 64.81 81 LEU A C 1
ATOM 619 O O . LEU A 1 81 ? 13.827 7.208 -13.354 1.00 64.81 81 LEU A O 1
ATOM 623 N N . SER A 1 82 ? 12.996 5.664 -11.954 1.00 68.94 82 SER A N 1
ATOM 624 C CA . SER A 1 82 ? 14.276 5.110 -11.520 1.00 68.94 82 SER A CA 1
ATOM 625 C C . SER A 1 82 ? 14.586 3.814 -12.269 1.00 68.94 82 SER A C 1
ATOM 627 O O . SER A 1 82 ? 13.869 2.824 -12.127 1.00 68.94 82 SER A O 1
ATOM 629 N N . TYR A 1 83 ? 15.703 3.822 -13.001 1.00 66.00 83 TYR A N 1
ATOM 630 C CA . TYR A 1 83 ? 16.271 2.660 -13.701 1.00 66.00 83 TYR A CA 1
ATOM 631 C C . TYR A 1 83 ? 17.239 1.833 -12.846 1.00 66.00 83 TYR A C 1
ATOM 633 O O . TYR A 1 83 ? 17.706 0.785 -13.280 1.00 66.00 83 TYR A O 1
ATOM 641 N N . PHE A 1 84 ? 17.599 2.322 -11.657 1.00 69.12 84 PHE A N 1
ATOM 642 C CA . PHE A 1 84 ? 18.660 1.727 -10.838 1.00 69.12 84 PHE A CA 1
ATOM 643 C C . PHE A 1 84 ? 18.157 1.142 -9.516 1.00 69.12 84 PHE A C 1
ATOM 645 O O . PHE A 1 84 ? 18.735 0.184 -9.011 1.00 69.12 84 PHE A O 1
ATOM 652 N N . ALA A 1 85 ? 17.091 1.707 -8.949 1.00 73.56 85 ALA A N 1
ATOM 653 C CA . ALA A 1 85 ? 16.539 1.272 -7.670 1.00 73.56 85 ALA A CA 1
ATOM 654 C C . ALA A 1 85 ? 15.023 1.049 -7.761 1.00 73.56 85 ALA A C 1
ATOM 656 O O . ALA A 1 85 ? 14.354 1.846 -8.433 1.00 73.56 85 ALA A O 1
ATOM 657 N N . PRO A 1 86 ? 14.486 0.026 -7.068 1.00 73.88 86 PRO A N 1
ATOM 658 C CA . PRO A 1 86 ? 13.049 -0.173 -6.957 1.00 73.88 86 PRO A CA 1
ATOM 659 C C . PRO A 1 86 ? 12.390 0.998 -6.202 1.00 73.88 86 PRO A C 1
ATOM 661 O O . PRO A 1 86 ? 13.066 1.701 -5.440 1.00 73.88 86 PRO A O 1
ATOM 664 N N . PRO A 1 87 ? 11.080 1.224 -6.393 1.00 78.81 87 PRO A N 1
ATOM 665 C CA . PRO A 1 87 ? 10.330 2.233 -5.656 1.00 78.81 87 PRO A CA 1
ATOM 666 C C . PRO A 1 87 ? 10.445 2.037 -4.139 1.00 78.81 87 PRO A C 1
ATOM 668 O O . PRO A 1 87 ? 10.368 0.919 -3.633 1.00 78.81 87 PRO A O 1
ATOM 671 N N . VAL A 1 88 ? 10.598 3.139 -3.405 1.00 83.44 88 VAL A N 1
ATOM 672 C CA . VAL A 1 88 ? 10.646 3.156 -1.937 1.00 83.44 88 VAL A CA 1
ATOM 673 C C . VAL A 1 88 ? 9.623 4.137 -1.386 1.00 83.44 88 VAL A C 1
ATOM 675 O O . VAL A 1 88 ? 9.273 5.121 -2.040 1.00 83.44 88 VAL A O 1
ATOM 678 N N . TRP A 1 89 ? 9.174 3.895 -0.159 1.00 85.38 89 TRP A N 1
ATOM 679 C CA . TRP A 1 89 ? 8.361 4.857 0.570 1.00 85.38 89 TRP A CA 1
ATOM 680 C C . TRP A 1 89 ? 9.225 6.001 1.106 1.00 85.38 89 TRP A C 1
ATOM 682 O O . TRP A 1 89 ? 10.224 5.766 1.785 1.00 85.38 89 TRP A O 1
ATOM 692 N N . TYR A 1 90 ? 8.815 7.237 0.824 1.00 80.81 90 TYR A N 1
ATOM 693 C CA . TYR A 1 90 ? 9.272 8.431 1.530 1.00 80.81 90 TYR A CA 1
ATOM 694 C C . TYR A 1 90 ? 8.088 8.948 2.343 1.00 80.81 90 TYR A C 1
ATOM 696 O O . TYR A 1 90 ? 7.066 9.324 1.766 1.00 80.81 90 TYR A O 1
ATOM 704 N N . ILE A 1 91 ? 8.207 8.866 3.664 1.00 73.88 91 ILE A N 1
ATOM 705 C CA . ILE A 1 91 ? 7.135 9.082 4.641 1.00 73.88 91 ILE A CA 1
ATOM 706 C C . ILE A 1 91 ? 7.575 10.168 5.610 1.00 73.88 91 ILE A C 1
ATOM 708 O O . ILE A 1 91 ? 8.734 10.082 6.076 1.00 73.88 91 ILE A O 1
#